Protein AF-A0A0G0T5Z7-F1 (afdb_monomer_lite)

Organism: NCBI:txid1618563

Radius of gyration: 18.42 Å; chains: 1; bounding box: 43×54×44 Å

pLDDT: mean 81.93, std 16.57, range [43.66, 96.94]

Secondary structure (DSSP, 8-state):
---HHHHHHHHHHHHHHHHHHHHHHS-HHHHHHHHHHHHHHHHHHHHHTTTPPP-PPPHHHHHHHHHHHHH-SSHHHHHHHHHHHHHHHHHHSTTTSPP-------

Foldseek 3Di:
DPPVVVVVVVVQVVLVVVVVVVLVVDDPQLNVLLVLVVVVVQVVQCVVVVNDGRPDDDPVVSVVLSVLSVVDDDSVSSVVVVVVVVVVCQCPDPNNPDPPPDPPDD

Sequence (106 aa):
MDMVATEHDITLTEAEKSFEMDLRELSPDVRSRYDCLYLDVRLKQAKKNYGKPAGHMSLEKRQELILIAKTTESDEEAKRALDMQESWDRATSREGRPPIAGARED

Structure (mmCIF, N/CA/C/O backbone):
data_AF-A0A0G0T5Z7-F1
#
_entry.id   AF-A0A0G0T5Z7-F1
#
loop_
_atom_site.group_PDB
_atom_site.id
_atom_site.type_symbol
_atom_site.label_atom_id
_atom_site.label_alt_id
_atom_site.label_comp_id
_atom_site.label_asym_id
_atom_site.label_entity_id
_atom_site.label_seq_id
_atom_site.pdbx_PDB_ins_code
_atom_site.Cartn_x
_atom_site.Cartn_y
_atom_site.Cartn_z
_atom_site.occupancy
_atom_site.B_iso_or_equiv
_atom_site.auth_seq_id
_atom_site.auth_comp_id
_atom_site.auth_asym_id
_atom_site.auth_atom_id
_atom_site.pdbx_PDB_model_num
ATOM 1 N N . MET A 1 1 ? -4.978 29.867 26.711 1.00 45.19 1 MET A N 1
ATOM 2 C CA . MET A 1 1 ? -3.817 29.817 25.800 1.00 45.19 1 MET A CA 1
ATOM 3 C C . MET A 1 1 ? -3.804 28.419 25.203 1.00 45.19 1 MET A C 1
ATOM 5 O O . MET A 1 1 ? -3.110 27.563 25.719 1.00 45.19 1 MET A O 1
ATOM 9 N N . ASP A 1 2 ? -4.619 28.189 24.173 1.00 47.03 2 ASP A N 1
ATOM 10 C CA . ASP A 1 2 ? -4.678 26.929 23.414 1.00 47.03 2 ASP A CA 1
ATOM 11 C C . ASP A 1 2 ? -4.267 27.237 21.972 1.00 47.03 2 ASP A C 1
ATOM 13 O O . ASP A 1 2 ? -5.097 27.296 21.074 1.00 47.03 2 ASP A O 1
ATOM 17 N N . MET A 1 3 ? -2.987 27.557 21.767 1.00 52.53 3 MET A N 1
ATOM 18 C CA . MET A 1 3 ? -2.437 27.845 20.429 1.00 52.53 3 MET A CA 1
ATOM 19 C C . MET A 1 3 ? -1.625 26.674 19.855 1.00 52.53 3 MET A C 1
ATOM 21 O O . MET A 1 3 ? -1.175 26.744 18.720 1.00 52.53 3 MET A O 1
ATOM 25 N N . VAL A 1 4 ? -1.453 25.586 20.614 1.00 52.66 4 VAL A N 1
ATOM 26 C CA . VAL A 1 4 ? -0.574 24.465 20.231 1.00 52.66 4 VAL A CA 1
ATOM 27 C C . VAL A 1 4 ? -1.309 23.403 19.400 1.00 52.66 4 VAL A C 1
ATOM 29 O O . VAL A 1 4 ? -0.706 22.780 18.534 1.00 52.66 4 VAL A O 1
ATOM 32 N N . ALA A 1 5 ? -2.621 23.225 19.597 1.00 50.72 5 ALA A N 1
ATOM 33 C CA . ALA A 1 5 ? -3.403 22.241 18.838 1.00 50.72 5 ALA A CA 1
ATOM 34 C C . ALA A 1 5 ? -3.550 22.615 17.348 1.00 50.72 5 ALA A C 1
ATOM 36 O O . ALA A 1 5 ? -3.599 21.745 16.486 1.00 50.72 5 ALA A O 1
ATOM 37 N N . THR A 1 6 ? -3.559 23.910 17.031 1.00 54.88 6 THR A N 1
ATOM 38 C CA . THR A 1 6 ? -3.773 24.415 15.669 1.00 54.88 6 THR A CA 1
ATOM 39 C C . THR A 1 6 ? -2.587 24.206 14.729 1.00 54.88 6 THR A C 1
ATOM 41 O O . THR A 1 6 ? -2.797 23.968 13.547 1.00 54.88 6 THR A O 1
ATOM 44 N N . GLU A 1 7 ? -1.344 24.257 15.210 1.00 51.56 7 GLU A N 1
ATOM 45 C CA . GLU A 1 7 ? -0.166 24.151 14.331 1.00 51.56 7 GLU A CA 1
ATOM 46 C C . GLU A 1 7 ? 0.089 22.708 13.855 1.00 51.56 7 GLU A C 1
ATOM 48 O O . GLU A 1 7 ? 0.470 22.480 12.705 1.00 51.56 7 GLU A O 1
ATOM 53 N N . HIS A 1 8 ? -0.171 21.709 14.706 1.00 55.19 8 HIS A N 1
ATOM 54 C CA . HIS A 1 8 ? -0.033 20.295 14.332 1.00 55.19 8 HIS A CA 1
ATOM 55 C C . HIS A 1 8 ? -1.098 19.841 13.326 1.00 55.19 8 HIS A C 1
ATOM 57 O O . HIS A 1 8 ? -0.777 19.124 12.380 1.00 55.19 8 HIS A O 1
ATOM 63 N N . ASP A 1 9 ? -2.337 20.311 13.462 1.00 58.25 9 ASP A N 1
ATOM 64 C CA . ASP A 1 9 ? -3.400 19.956 12.517 1.00 58.25 9 ASP A CA 1
ATOM 65 C C . ASP A 1 9 ? -3.190 20.593 11.129 1.00 58.25 9 ASP A C 1
ATOM 67 O O . ASP A 1 9 ? -3.481 19.962 10.107 1.00 58.25 9 ASP A O 1
ATOM 71 N N . ILE A 1 10 ? -2.630 21.810 11.066 1.00 60.91 10 ILE A N 1
ATOM 72 C CA . ILE A 1 10 ? -2.303 22.494 9.800 1.00 60.91 10 ILE A CA 1
ATOM 73 C C . ILE A 1 10 ? -1.165 21.772 9.068 1.00 60.91 10 ILE A C 1
ATOM 75 O O . ILE A 1 10 ? -1.273 21.487 7.877 1.00 60.91 10 ILE A O 1
ATOM 79 N N . THR A 1 11 ? -0.099 21.409 9.783 1.00 64.25 11 THR A N 1
ATOM 80 C CA . THR A 1 11 ? 1.053 20.716 9.182 1.00 64.25 11 THR A CA 1
ATOM 81 C C . THR A 1 11 ? 0.697 19.315 8.678 1.00 64.25 11 THR A C 1
ATOM 83 O O . THR A 1 11 ? 1.172 18.905 7.618 1.00 64.25 11 THR A O 1
ATOM 86 N N . LEU A 1 12 ? -0.192 18.596 9.373 1.00 66.75 12 LEU A N 1
ATOM 87 C CA . LEU A 1 12 ? -0.671 17.283 8.935 1.00 66.75 12 LEU A CA 1
ATOM 88 C C . LEU A 1 12 ? -1.554 17.386 7.683 1.00 66.75 12 LEU A C 1
ATOM 90 O O . LEU A 1 12 ? -1.381 16.609 6.746 1.00 66.75 12 LEU A O 1
ATOM 94 N N . THR A 1 13 ? -2.443 18.382 7.614 1.00 76.94 13 THR A N 1
ATOM 95 C CA . THR A 1 13 ? -3.264 18.609 6.411 1.00 76.94 13 THR A CA 1
ATOM 96 C C . THR A 1 13 ? -2.454 19.094 5.211 1.00 76.94 13 THR A C 1
ATOM 98 O O . THR A 1 13 ? -2.781 18.748 4.075 1.00 76.94 13 THR A O 1
ATOM 101 N N . GLU A 1 14 ? -1.396 19.875 5.419 1.00 83.19 14 GLU A N 1
ATOM 102 C CA . GLU A 1 14 ? -0.459 20.246 4.353 1.00 83.19 14 GLU A CA 1
ATOM 103 C C . GLU A 1 14 ? 0.347 19.041 3.860 1.00 83.19 14 GLU A C 1
ATOM 105 O O . GLU A 1 14 ? 0.460 18.840 2.651 1.00 83.19 14 GLU A O 1
ATOM 110 N N . ALA A 1 15 ? 0.838 18.192 4.768 1.00 83.06 15 ALA A N 1
ATOM 111 C CA . ALA A 1 15 ? 1.564 16.976 4.410 1.00 83.06 15 ALA A CA 1
ATOM 112 C C . ALA A 1 15 ? 0.698 15.999 3.596 1.00 83.06 15 ALA A C 1
ATOM 114 O O . ALA A 1 15 ? 1.170 15.416 2.621 1.00 83.06 15 ALA A O 1
ATOM 115 N N . GLU A 1 16 ? -0.583 15.858 3.946 1.00 86.12 16 GLU A N 1
ATOM 116 C CA . GLU A 1 16 ? -1.522 15.044 3.172 1.00 86.12 16 GLU A CA 1
ATOM 117 C C . GLU A 1 16 ? -1.789 15.619 1.782 1.00 86.12 16 GLU A C 1
ATOM 119 O O . GLU A 1 16 ? -1.806 14.874 0.806 1.00 86.12 16 GLU A O 1
ATOM 124 N N . LYS A 1 17 ? -1.950 16.940 1.657 1.00 86.75 17 LYS A N 1
ATOM 125 C CA . LYS A 1 17 ? -2.129 17.581 0.345 1.00 86.75 17 LYS A CA 1
ATOM 126 C C . LYS A 1 17 ? -0.906 17.397 -0.547 1.00 86.75 17 LYS A C 1
ATOM 128 O O . LYS A 1 17 ? -1.071 17.071 -1.720 1.00 86.75 17 LYS A O 1
ATOM 133 N N . SER A 1 18 ? 0.292 17.574 0.007 1.00 89.00 18 SER A N 1
ATOM 134 C CA . SER A 1 18 ? 1.548 17.350 -0.714 1.00 89.00 18 SER A CA 1
ATOM 135 C C . SER A 1 18 ? 1.666 15.899 -1.171 1.00 89.00 18 SER A C 1
ATOM 137 O O . SER A 1 18 ? 1.929 15.649 -2.341 1.00 89.00 18 SER A O 1
ATOM 139 N N . PHE A 1 19 ? 1.345 14.940 -0.299 1.00 91.12 19 PHE A N 1
ATOM 140 C CA . PHE A 1 19 ? 1.326 13.523 -0.659 1.00 91.12 19 PHE A CA 1
ATOM 141 C C . PHE A 1 19 ? 0.381 13.221 -1.830 1.00 91.12 19 PHE A C 1
ATOM 143 O O . PHE A 1 19 ? 0.752 12.502 -2.755 1.00 91.12 19 PHE A O 1
ATOM 150 N N . GLU A 1 20 ? -0.834 13.772 -1.817 1.00 90.81 20 GLU A N 1
ATOM 151 C CA . GLU A 1 20 ? -1.802 13.569 -2.901 1.00 90.81 20 GLU A CA 1
ATOM 152 C C . GLU A 1 20 ? -1.340 14.198 -4.223 1.00 90.81 20 GLU A C 1
ATOM 154 O O . GLU A 1 20 ? -1.648 13.676 -5.297 1.00 90.81 20 GLU A O 1
ATOM 159 N N . MET A 1 21 ? -0.603 15.311 -4.170 1.00 91.44 21 MET A N 1
ATOM 160 C CA . MET A 1 21 ? 0.037 15.886 -5.354 1.00 91.44 21 MET A CA 1
ATOM 161 C C . MET A 1 21 ? 1.143 14.968 -5.876 1.00 91.44 21 MET A C 1
ATOM 163 O O . MET A 1 21 ? 1.089 14.571 -7.039 1.00 91.44 21 MET A O 1
ATOM 167 N N . ASP A 1 22 ? 2.060 14.541 -5.008 1.00 91.06 22 ASP A N 1
ATOM 168 C CA . ASP A 1 22 ? 3.165 13.648 -5.366 1.00 91.06 22 ASP A CA 1
ATOM 169 C C . ASP A 1 22 ? 2.652 12.332 -5.970 1.00 91.06 22 ASP A C 1
ATOM 171 O O . ASP A 1 22 ? 3.168 11.853 -6.980 1.00 91.06 22 ASP A O 1
ATOM 175 N N . LEU A 1 23 ? 1.584 11.759 -5.400 1.00 91.75 23 LEU A N 1
ATOM 176 C CA . LEU A 1 23 ? 0.936 10.544 -5.900 1.00 91.75 23 LEU A CA 1
ATOM 177 C C . LEU A 1 23 ? 0.399 10.721 -7.332 1.00 91.75 23 LEU A C 1
ATOM 179 O O . LEU A 1 23 ? 0.497 9.808 -8.160 1.00 91.75 23 LEU A O 1
ATOM 183 N N . ARG A 1 24 ? -0.152 11.900 -7.646 1.00 92.00 24 ARG A N 1
ATOM 184 C CA . ARG A 1 24 ? -0.661 12.242 -8.987 1.00 92.00 24 ARG A CA 1
ATOM 185 C C . ARG A 1 24 ? 0.439 12.508 -10.006 1.00 92.00 24 ARG A C 1
ATOM 187 O O . ARG A 1 24 ? 0.149 12.470 -11.202 1.00 92.00 24 ARG A O 1
ATOM 194 N N . GLU A 1 25 ? 1.662 12.753 -9.563 1.00 94.50 25 GLU A N 1
ATOM 195 C CA . GLU A 1 25 ? 2.825 12.920 -10.435 1.00 94.50 25 GLU A CA 1
ATOM 196 C C . GLU A 1 25 ? 3.541 11.592 -10.716 1.00 94.50 25 GLU A C 1
ATOM 198 O O . GLU A 1 25 ? 4.308 11.492 -11.674 1.00 94.50 25 GLU A O 1
ATOM 203 N N . LEU A 1 26 ? 3.254 10.536 -9.943 1.00 93.06 26 LEU A N 1
ATOM 204 C CA . LEU A 1 26 ? 3.802 9.204 -10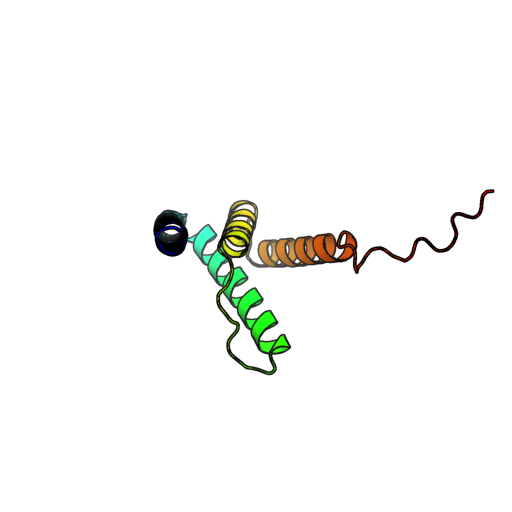.200 1.00 93.06 26 LEU A CA 1
ATOM 205 C C . LEU A 1 26 ? 3.340 8.643 -11.545 1.00 93.06 26 LEU A C 1
ATOM 207 O O . LEU A 1 26 ? 2.231 8.926 -12.015 1.00 93.06 26 LEU A O 1
ATOM 211 N N . SER A 1 27 ? 4.171 7.769 -12.119 1.00 96.06 27 SER A N 1
ATOM 212 C CA . SER A 1 27 ? 3.820 7.045 -13.338 1.00 96.06 27 SER A CA 1
ATOM 213 C C . SER A 1 27 ? 2.523 6.238 -13.154 1.00 96.06 27 SER A C 1
ATOM 215 O O . SER A 1 27 ? 2.251 5.752 -12.048 1.00 96.06 27 SER A O 1
ATOM 217 N N . PRO A 1 28 ? 1.717 6.069 -14.220 1.00 95.69 28 PRO A N 1
ATOM 218 C CA . PRO A 1 28 ? 0.456 5.332 -14.144 1.00 95.69 28 PRO A CA 1
ATOM 219 C C . PRO A 1 28 ? 0.612 3.918 -13.574 1.00 95.69 28 PRO A C 1
ATOM 221 O O . PRO A 1 28 ? -0.197 3.509 -12.748 1.00 95.69 28 PRO A O 1
ATOM 224 N N . ASP A 1 29 ? 1.686 3.212 -13.938 1.00 95.19 29 ASP A N 1
ATOM 225 C CA . ASP A 1 29 ? 1.942 1.844 -13.472 1.00 95.19 29 ASP A CA 1
ATOM 226 C C . ASP A 1 29 ? 2.205 1.789 -11.962 1.00 95.19 29 ASP A C 1
ATOM 228 O O . ASP A 1 29 ? 1.663 0.938 -11.257 1.00 95.19 29 ASP A O 1
ATOM 232 N N . VAL A 1 30 ? 3.000 2.731 -11.440 1.00 95.88 30 VAL A N 1
ATOM 233 C CA . VAL A 1 30 ? 3.282 2.827 -10.000 1.00 95.88 30 VAL A CA 1
ATOM 234 C C . VAL A 1 30 ? 2.016 3.200 -9.236 1.00 95.88 30 VAL A C 1
ATOM 236 O O . VAL A 1 30 ? 1.758 2.644 -8.171 1.00 95.88 30 VAL A O 1
ATOM 239 N N . ARG A 1 31 ? 1.198 4.106 -9.781 1.00 96.06 31 ARG A N 1
ATOM 240 C CA . ARG A 1 31 ? -0.079 4.485 -9.169 1.00 96.06 31 ARG A CA 1
ATOM 241 C C . ARG A 1 31 ? -1.062 3.320 -9.137 1.00 96.06 31 ARG A C 1
ATOM 243 O O . ARG A 1 31 ? -1.648 3.066 -8.095 1.00 96.06 31 ARG A O 1
ATOM 250 N N . SER A 1 32 ? -1.168 2.569 -10.232 1.00 95.69 32 SER A N 1
ATOM 251 C CA . SER A 1 32 ? -2.006 1.369 -10.302 1.00 95.69 32 SER A CA 1
ATOM 252 C C . SER A 1 32 ? -1.585 0.333 -9.257 1.00 95.69 32 SER A C 1
ATOM 254 O O . SER A 1 32 ? -2.423 -0.175 -8.513 1.00 95.69 32 SER A O 1
ATOM 256 N N . ARG A 1 33 ? -0.275 0.070 -9.130 1.00 96.94 33 ARG A N 1
ATOM 257 C CA . ARG A 1 33 ? 0.259 -0.812 -8.079 1.00 96.94 33 ARG A CA 1
ATOM 258 C C . ARG A 1 33 ? -0.066 -0.296 -6.680 1.00 96.94 33 ARG A C 1
ATOM 260 O O . ARG A 1 33 ? -0.513 -1.070 -5.835 1.00 96.94 33 ARG A O 1
ATOM 267 N N . TYR A 1 34 ? 0.121 1.000 -6.434 1.00 96.81 34 TYR A N 1
ATOM 268 C CA . TYR A 1 34 ? -0.244 1.629 -5.165 1.00 96.81 34 TYR A CA 1
ATOM 269 C C . TYR A 1 34 ? -1.734 1.446 -4.844 1.00 96.81 34 TYR A C 1
ATOM 271 O O . TYR A 1 34 ? -2.057 1.016 -3.739 1.00 96.81 34 TYR A O 1
ATOM 279 N N . ASP A 1 35 ? -2.630 1.702 -5.798 1.00 95.56 35 ASP A N 1
ATOM 280 C CA . ASP A 1 35 ? -4.078 1.570 -5.610 1.00 95.56 35 ASP A CA 1
ATOM 281 C C . ASP A 1 35 ? -4.462 0.122 -5.270 1.00 95.56 35 A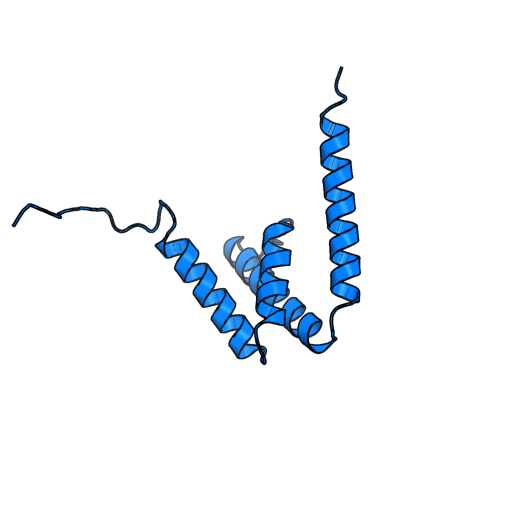SP A C 1
ATOM 283 O O . ASP A 1 35 ? -5.244 -0.122 -4.344 1.00 95.56 35 ASP A O 1
ATOM 287 N N . CYS A 1 36 ? -3.853 -0.852 -5.954 1.00 95.44 36 CYS A N 1
ATOM 288 C CA . CYS A 1 36 ? -4.005 -2.276 -5.657 1.00 95.44 36 CYS A CA 1
ATOM 289 C C . CYS A 1 36 ? -3.586 -2.615 -4.216 1.00 95.44 36 CYS A C 1
ATOM 291 O O . CYS A 1 36 ? -4.333 -3.289 -3.500 1.00 95.44 36 CYS A O 1
ATOM 293 N N . LEU A 1 37 ? -2.416 -2.142 -3.773 1.00 96.31 37 LEU A N 1
ATOM 294 C CA . LEU A 1 37 ? -1.932 -2.361 -2.406 1.00 96.31 37 LEU A CA 1
ATOM 295 C C . LEU A 1 37 ? -2.818 -1.668 -1.368 1.00 96.31 37 LEU A C 1
ATOM 297 O O . LEU A 1 37 ? -3.171 -2.263 -0.349 1.00 96.31 37 LEU A O 1
ATOM 301 N N . TYR A 1 38 ? -3.204 -0.421 -1.631 1.00 95.25 38 TYR A N 1
ATOM 302 C CA . TYR A 1 38 ? -4.055 0.363 -0.749 1.00 95.25 38 TYR A CA 1
ATOM 303 C C . TYR A 1 38 ? -5.392 -0.344 -0.525 1.00 95.25 38 TYR A C 1
ATOM 305 O O . TYR A 1 38 ? -5.792 -0.563 0.621 1.00 95.25 38 TYR A O 1
ATOM 313 N N . LEU A 1 39 ? -6.058 -0.777 -1.598 1.00 93.38 39 LEU A N 1
ATOM 314 C CA . LEU A 1 39 ? -7.315 -1.517 -1.510 1.00 93.38 39 LEU A CA 1
ATOM 315 C C . LEU A 1 39 ? -7.161 -2.830 -0.736 1.00 93.38 39 LEU A C 1
ATOM 317 O O . LEU A 1 39 ? -8.010 -3.129 0.106 1.00 93.38 39 LEU A O 1
ATOM 321 N N . ASP A 1 40 ? -6.084 -3.587 -0.957 1.00 93.31 40 ASP A N 1
ATOM 322 C CA . ASP A 1 40 ? -5.841 -4.833 -0.224 1.00 93.31 40 ASP A CA 1
ATOM 323 C C . ASP A 1 40 ? -5.712 -4.593 1.289 1.00 93.31 40 ASP A C 1
ATOM 325 O O . ASP A 1 40 ? -6.402 -5.239 2.087 1.00 93.31 40 ASP A O 1
ATOM 329 N N . VAL A 1 41 ? -4.927 -3.591 1.702 1.00 93.06 41 VAL A N 1
ATOM 330 C CA . VAL A 1 41 ? -4.783 -3.214 3.120 1.00 93.06 41 VAL A CA 1
ATOM 331 C C . VAL A 1 41 ? -6.130 -2.802 3.715 1.00 93.06 41 VAL A C 1
ATOM 333 O O . VAL A 1 41 ? -6.492 -3.243 4.811 1.00 93.06 41 VAL A O 1
ATOM 336 N N . ARG A 1 42 ? -6.916 -1.997 2.993 1.00 91.81 42 ARG A N 1
ATOM 337 C CA . ARG A 1 42 ? -8.247 -1.549 3.436 1.00 91.81 42 ARG A CA 1
ATOM 338 C C . ARG A 1 42 ? -9.209 -2.722 3.605 1.00 91.81 42 ARG A C 1
ATOM 340 O O . ARG A 1 42 ? -9.929 -2.778 4.602 1.00 91.81 42 ARG A O 1
ATOM 347 N N . LEU A 1 43 ? -9.197 -3.679 2.679 1.00 90.81 43 LEU A N 1
ATOM 348 C CA . LEU A 1 43 ? -10.011 -4.892 2.756 1.00 90.81 43 LEU A CA 1
ATOM 349 C C . LEU A 1 43 ? -9.576 -5.789 3.919 1.00 90.81 43 LEU A C 1
ATOM 351 O O . LEU A 1 43 ? -10.429 -6.280 4.661 1.00 90.81 43 LEU A O 1
ATOM 355 N N . LYS A 1 44 ? -8.266 -5.971 4.133 1.00 90.06 44 LYS A N 1
ATOM 356 C CA . LYS A 1 44 ? -7.716 -6.697 5.290 1.00 90.06 44 LYS A CA 1
ATOM 357 C C . LYS A 1 44 ? -8.151 -6.047 6.611 1.00 90.06 44 LYS A C 1
ATOM 359 O O . LYS A 1 44 ? -8.593 -6.749 7.521 1.00 90.06 44 LYS A O 1
ATOM 364 N N . GLN A 1 45 ? -8.092 -4.719 6.716 1.00 90.06 45 GLN A N 1
ATOM 365 C CA . GLN A 1 45 ? -8.552 -3.974 7.895 1.00 90.06 45 GLN A CA 1
ATOM 366 C C . GLN A 1 45 ? -10.070 -4.086 8.099 1.00 90.06 45 GLN A C 1
ATOM 368 O O . GLN A 1 45 ? -10.519 -4.347 9.213 1.00 90.06 45 GLN A O 1
ATOM 373 N N . ALA A 1 46 ? -10.868 -3.961 7.036 1.00 88.38 46 ALA A N 1
ATOM 374 C CA . ALA A 1 46 ? -12.319 -4.115 7.114 1.00 88.38 46 ALA A CA 1
ATOM 375 C C . ALA A 1 46 ? -12.720 -5.529 7.568 1.00 88.38 46 ALA A C 1
ATOM 377 O O . ALA A 1 46 ? -13.597 -5.677 8.417 1.00 88.38 46 ALA A O 1
ATOM 378 N N . LYS A 1 47 ? -12.033 -6.572 7.077 1.00 88.94 47 LYS A N 1
ATOM 379 C CA . LYS A 1 47 ? -12.223 -7.958 7.539 1.00 88.94 47 LYS A CA 1
ATOM 380 C C . LYS A 1 47 ? -11.938 -8.103 9.036 1.00 88.94 47 LYS A C 1
ATOM 382 O O . LYS A 1 47 ? -12.745 -8.700 9.742 1.00 88.94 47 LYS A O 1
ATOM 387 N N . LYS A 1 48 ? -10.840 -7.518 9.533 1.00 88.19 48 LYS A N 1
ATOM 388 C CA . LYS A 1 48 ? -10.515 -7.491 10.974 1.00 88.19 48 LYS A CA 1
ATOM 389 C C . LYS A 1 48 ? -11.567 -6.733 11.794 1.00 88.19 48 LYS A C 1
ATOM 391 O O . LYS A 1 48 ? -11.856 -7.120 12.920 1.00 88.19 48 LYS A O 1
ATOM 396 N N . ASN A 1 49 ? -12.182 -5.708 11.208 1.00 88.12 49 ASN A N 1
ATOM 397 C CA . ASN A 1 49 ? -13.211 -4.881 11.839 1.00 88.12 49 ASN A CA 1
ATOM 398 C C . ASN A 1 49 ? -14.646 -5.394 11.607 1.00 88.12 49 ASN A C 1
ATOM 400 O O . ASN A 1 49 ? -15.596 -4.614 11.705 1.00 88.12 49 ASN A O 1
ATOM 404 N N . TYR A 1 50 ? -14.826 -6.683 11.295 1.00 87.12 50 TYR A N 1
ATOM 405 C CA . TYR A 1 50 ? -16.139 -7.306 11.071 1.00 87.12 50 TYR A CA 1
ATOM 406 C C . TYR A 1 50 ? -16.978 -6.600 9.990 1.00 87.12 50 TYR A C 1
ATOM 408 O O . TYR A 1 50 ? -18.177 -6.383 10.148 1.00 87.12 50 TYR A O 1
ATOM 416 N N . GLY A 1 51 ? -16.335 -6.196 8.893 1.00 82.50 51 GLY A N 1
ATOM 417 C CA . GLY A 1 51 ? -16.977 -5.533 7.755 1.00 82.50 51 GLY A CA 1
ATOM 418 C C . GLY A 1 51 ? -17.197 -4.030 7.933 1.00 82.50 51 GLY A C 1
ATOM 419 O O . GLY A 1 51 ? -17.675 -3.379 7.006 1.00 82.50 51 GLY A O 1
ATOM 420 N N . LYS A 1 52 ? -16.829 -3.448 9.082 1.00 82.50 52 LYS A N 1
ATOM 421 C CA . LYS A 1 52 ? -16.876 -1.993 9.256 1.00 82.50 52 LYS A CA 1
ATOM 422 C C . LYS A 1 52 ? -15.797 -1.316 8.404 1.00 82.50 52 LYS A C 1
ATOM 424 O O . LYS A 1 52 ? -14.706 -1.877 8.257 1.00 82.50 52 LYS A O 1
ATOM 429 N N . PRO A 1 53 ? -16.059 -0.101 7.885 1.00 77.81 53 PRO A N 1
ATOM 430 C CA . PRO A 1 53 ? -15.052 0.671 7.175 1.00 77.81 53 PRO A CA 1
ATOM 431 C C . PRO A 1 53 ? -13.791 0.799 8.025 1.00 77.81 53 PRO A C 1
ATOM 433 O O . PRO A 1 53 ? -13.856 1.135 9.209 1.00 77.81 53 PRO A O 1
ATOM 436 N N . ALA A 1 54 ? -12.638 0.517 7.427 1.00 77.00 54 ALA A N 1
ATOM 437 C CA . ALA A 1 54 ? -11.377 0.786 8.088 1.00 77.00 54 ALA A CA 1
ATOM 438 C C . ALA A 1 54 ? -11.257 2.301 8.358 1.00 77.00 54 ALA A C 1
ATOM 440 O O . ALA A 1 54 ? -11.623 3.119 7.509 1.00 77.00 54 ALA A O 1
ATOM 441 N N . GLY A 1 55 ? -10.782 2.686 9.545 1.00 80.31 55 GLY A N 1
ATOM 442 C CA . GLY A 1 55 ? -10.526 4.093 9.885 1.00 80.31 55 GLY A CA 1
ATOM 443 C C . GLY A 1 55 ? -9.442 4.704 8.995 1.00 80.31 55 GLY A C 1
ATOM 444 O O . GLY A 1 55 ? -8.897 4.024 8.136 1.00 80.31 55 GLY A O 1
ATOM 445 N N . HIS A 1 56 ? -9.125 5.982 9.164 1.00 85.00 56 HIS A N 1
ATOM 446 C CA . HIS A 1 56 ? -8.098 6.650 8.361 1.00 85.00 56 HIS A CA 1
ATOM 447 C C . HIS A 1 56 ? -6.754 5.881 8.344 1.00 85.00 56 HIS A C 1
ATOM 449 O O . HIS A 1 56 ? -6.309 5.391 9.382 1.00 85.00 56 HIS A O 1
ATOM 455 N N . MET A 1 57 ? -6.119 5.751 7.169 1.00 89.31 57 MET A N 1
ATOM 456 C CA . MET A 1 57 ? -4.786 5.144 7.044 1.00 89.31 57 MET A CA 1
ATOM 457 C C . MET A 1 57 ? -3.720 6.214 7.288 1.00 89.31 57 MET A C 1
ATOM 459 O O . MET A 1 57 ? -3.754 7.272 6.658 1.00 89.31 57 MET A O 1
ATOM 463 N N . SER A 1 58 ? -2.763 5.940 8.177 1.00 91.31 58 SER A N 1
ATOM 464 C CA . SER A 1 58 ? -1.684 6.888 8.467 1.00 91.31 58 SER A CA 1
ATOM 465 C C . SER A 1 58 ? -0.906 7.259 7.202 1.00 91.31 58 SER A C 1
ATOM 467 O O . SER A 1 58 ? -0.792 6.471 6.258 1.00 91.31 58 SER A O 1
ATOM 469 N N . LEU A 1 59 ? -0.384 8.487 7.179 1.00 90.75 59 LEU A N 1
ATOM 470 C CA . LEU A 1 59 ? 0.440 8.976 6.076 1.00 90.75 59 LEU A CA 1
ATOM 471 C C . LEU A 1 59 ? 1.683 8.099 5.875 1.00 90.75 59 LEU A C 1
ATOM 473 O O . LEU A 1 59 ? 1.969 7.705 4.752 1.00 90.75 59 LEU A O 1
ATOM 477 N N . GLU A 1 60 ? 2.345 7.719 6.969 1.00 90.50 60 GLU A N 1
ATOM 478 C CA . GLU A 1 60 ? 3.492 6.803 6.968 1.00 90.50 60 GLU A CA 1
ATOM 479 C C . GLU A 1 60 ? 3.163 5.493 6.244 1.00 90.50 60 GLU A C 1
ATOM 481 O O . GLU A 1 60 ? 3.868 5.099 5.315 1.00 90.50 60 GLU A O 1
ATOM 486 N N . LYS A 1 61 ? 2.015 4.874 6.559 1.00 92.50 61 LYS A N 1
ATOM 487 C CA . LYS A 1 61 ? 1.626 3.628 5.895 1.00 92.50 61 LYS A CA 1
ATOM 488 C C . LYS A 1 61 ? 1.375 3.837 4.406 1.00 92.50 61 LYS A C 1
ATOM 490 O O . LYS A 1 61 ? 1.769 3.006 3.597 1.00 92.50 61 LYS A O 1
ATOM 495 N N . ARG A 1 62 ? 0.748 4.951 4.022 1.00 94.19 62 ARG A N 1
ATOM 496 C CA . ARG A 1 62 ? 0.547 5.296 2.607 1.00 94.19 62 ARG A CA 1
ATOM 497 C C . ARG A 1 62 ? 1.880 5.512 1.876 1.00 94.19 62 ARG A C 1
ATOM 499 O O . ARG A 1 62 ? 2.014 5.066 0.740 1.00 94.19 62 ARG A O 1
ATOM 506 N N . GLN A 1 63 ? 2.866 6.136 2.517 1.00 94.56 63 GLN A N 1
ATOM 507 C CA . GLN A 1 63 ? 4.209 6.327 1.960 1.00 94.56 63 GLN A CA 1
ATOM 508 C C . GLN A 1 63 ? 4.956 4.998 1.775 1.00 94.56 63 GLN A C 1
ATOM 510 O O . GLN A 1 63 ? 5.568 4.795 0.726 1.00 94.56 63 GLN A O 1
ATOM 515 N N . GLU A 1 64 ? 4.847 4.065 2.725 1.00 94.75 64 GLU A N 1
ATOM 516 C CA . GLU A 1 64 ? 5.392 2.706 2.577 1.00 94.75 64 GLU A CA 1
ATOM 517 C C . GLU A 1 64 ? 4.817 1.992 1.347 1.00 94.75 64 GLU A C 1
ATOM 519 O O . GLU A 1 64 ? 5.561 1.398 0.569 1.00 94.75 64 GLU A O 1
ATOM 524 N N . LEU A 1 65 ? 3.500 2.086 1.123 1.00 96.38 65 LEU A N 1
ATOM 525 C CA . LEU A 1 65 ? 2.871 1.464 -0.046 1.00 96.38 65 LEU A CA 1
ATOM 526 C C . LEU A 1 65 ? 3.392 2.053 -1.363 1.00 96.38 65 LEU A C 1
ATOM 528 O O . LEU A 1 65 ? 3.602 1.308 -2.320 1.00 96.38 65 LEU A O 1
ATOM 532 N N . ILE A 1 66 ? 3.641 3.369 -1.420 1.00 96.31 66 ILE A N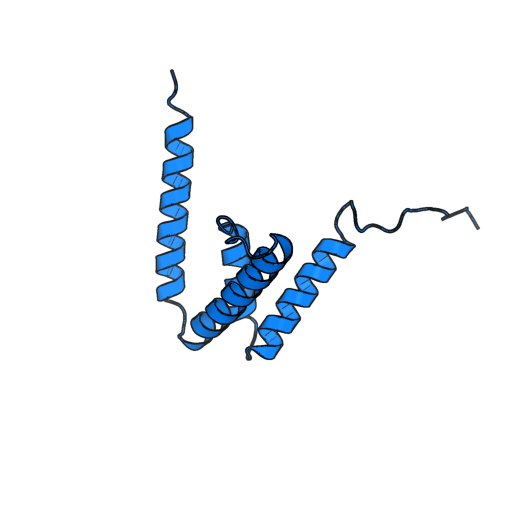 1
ATOM 533 C CA . ILE A 1 66 ? 4.278 3.996 -2.589 1.00 96.31 66 ILE A CA 1
ATOM 534 C C . ILE A 1 66 ? 5.692 3.455 -2.786 1.00 96.31 66 ILE A C 1
ATOM 536 O O . ILE A 1 66 ? 6.083 3.187 -3.922 1.00 96.31 66 ILE A O 1
ATOM 540 N N . LEU A 1 67 ? 6.467 3.308 -1.708 1.00 96.06 67 LEU A N 1
ATOM 541 C CA . LEU A 1 67 ? 7.825 2.781 -1.794 1.00 96.06 67 LEU A CA 1
ATOM 542 C C . LEU A 1 67 ? 7.817 1.378 -2.412 1.00 96.06 67 LEU A C 1
ATOM 544 O O . LEU A 1 67 ? 8.517 1.159 -3.396 1.00 96.06 67 LEU A O 1
ATOM 548 N N . ILE A 1 68 ? 6.950 0.486 -1.923 1.00 95.94 68 ILE A N 1
ATOM 549 C CA . ILE A 1 68 ? 6.779 -0.865 -2.480 1.00 95.94 68 ILE A CA 1
ATOM 550 C C . ILE A 1 68 ? 6.369 -0.802 -3.958 1.00 95.94 68 ILE A C 1
ATOM 552 O O . ILE A 1 68 ? 6.939 -1.503 -4.795 1.00 95.94 68 ILE A O 1
ATOM 556 N N . ALA A 1 69 ? 5.404 0.051 -4.307 1.00 96.06 69 ALA A N 1
ATOM 557 C CA . ALA A 1 69 ? 4.918 0.185 -5.680 1.00 96.06 69 ALA A CA 1
ATOM 558 C C . ALA A 1 69 ? 5.994 0.702 -6.655 1.00 96.06 69 ALA A C 1
ATOM 560 O O . ALA A 1 69 ? 5.985 0.337 -7.835 1.00 96.06 69 ALA A O 1
ATOM 561 N N . LYS A 1 70 ? 6.924 1.538 -6.170 1.00 96.00 70 LYS A N 1
ATOM 562 C CA . LYS A 1 70 ? 8.080 2.034 -6.933 1.00 96.00 70 LYS A CA 1
ATOM 563 C C . LYS A 1 70 ? 9.163 0.973 -7.120 1.00 96.00 70 LYS A C 1
ATOM 565 O O . 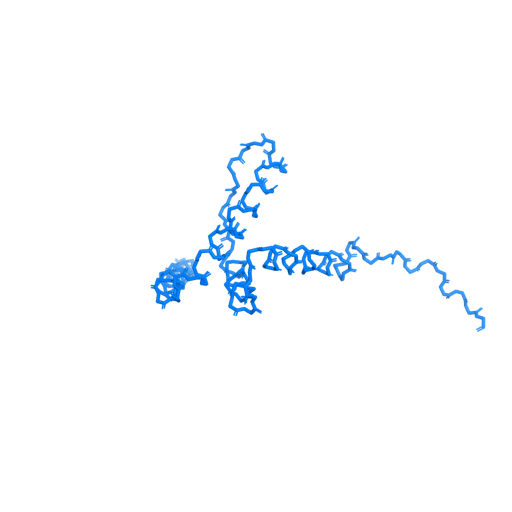LYS A 1 70 ? 9.820 0.980 -8.153 1.00 96.00 70 LYS A O 1
ATOM 570 N N . THR A 1 71 ? 9.370 0.101 -6.134 1.00 95.00 71 THR A N 1
ATOM 571 C CA . THR A 1 71 ? 10.457 -0.893 -6.142 1.00 95.00 71 THR A CA 1
ATOM 572 C C . THR A 1 71 ? 10.077 -2.232 -6.767 1.00 95.00 71 THR A C 1
ATOM 574 O O . THR A 1 71 ? 10.930 -3.105 -6.860 1.00 95.00 71 THR A O 1
ATOM 577 N N . THR A 1 72 ? 8.815 -2.418 -7.152 1.00 95.62 72 THR A N 1
ATOM 578 C CA . THR A 1 72 ? 8.309 -3.668 -7.736 1.00 95.62 72 THR A CA 1
ATOM 579 C C . THR A 1 72 ? 7.877 -3.477 -9.181 1.00 95.62 72 THR A C 1
ATOM 581 O O . THR A 1 72 ? 7.471 -2.387 -9.595 1.00 95.62 72 THR A O 1
ATOM 584 N N . GLU A 1 73 ? 7.957 -4.557 -9.952 1.00 93.38 73 GLU A N 1
ATOM 585 C CA . GLU A 1 73 ? 7.677 -4.542 -11.388 1.00 93.38 73 GLU A CA 1
ATOM 586 C C . GLU A 1 73 ? 6.254 -5.026 -11.709 1.00 93.38 73 GLU A C 1
ATOM 588 O O . GLU A 1 73 ? 5.705 -4.680 -12.754 1.00 93.38 73 GLU A O 1
ATOM 593 N N . SER A 1 74 ? 5.621 -5.776 -10.796 1.00 94.25 74 SER A N 1
ATOM 594 C CA . SER A 1 74 ? 4.282 -6.364 -10.976 1.00 94.25 74 SER A CA 1
ATOM 595 C C . SER A 1 74 ? 3.394 -6.259 -9.733 1.00 94.25 74 SER A C 1
ATOM 597 O O . SER A 1 74 ? 3.882 -6.119 -8.610 1.00 94.25 74 SER A O 1
ATOM 599 N N . ASP A 1 75 ? 2.079 -6.377 -9.929 1.00 91.75 75 ASP A N 1
ATOM 600 C CA . ASP A 1 75 ? 1.079 -6.375 -8.853 1.00 91.75 75 ASP A CA 1
ATOM 601 C C . ASP A 1 75 ? 1.270 -7.556 -7.887 1.00 91.75 75 ASP A C 1
ATOM 603 O O . ASP A 1 75 ? 1.108 -7.415 -6.673 1.00 91.75 75 ASP A O 1
ATOM 607 N N . GLU A 1 76 ? 1.621 -8.735 -8.405 1.00 93.44 76 GLU A N 1
ATOM 608 C CA . GLU A 1 76 ? 1.895 -9.924 -7.597 1.00 93.44 76 GLU A CA 1
ATOM 609 C C . GLU A 1 76 ? 3.146 -9.746 -6.739 1.00 93.44 76 GLU A C 1
ATOM 611 O O . GLU A 1 76 ? 3.164 -10.140 -5.571 1.00 93.44 76 GLU A O 1
ATOM 616 N N . GLU A 1 77 ? 4.199 -9.162 -7.307 1.00 93.75 77 GLU A N 1
ATOM 617 C CA . GLU A 1 77 ? 5.422 -8.866 -6.571 1.00 93.75 77 GLU A CA 1
ATOM 618 C C . GLU A 1 77 ? 5.185 -7.812 -5.492 1.00 93.75 77 GLU A C 1
ATOM 620 O O . GLU A 1 77 ? 5.595 -8.021 -4.352 1.00 93.75 77 GLU A O 1
ATOM 625 N N . ALA A 1 78 ? 4.451 -6.745 -5.812 1.00 94.31 78 ALA A N 1
ATOM 626 C CA . ALA A 1 78 ? 4.052 -5.715 -4.860 1.00 94.31 78 ALA A CA 1
ATOM 627 C C . ALA A 1 78 ? 3.309 -6.315 -3.655 1.00 94.31 78 ALA A C 1
ATOM 629 O O . ALA A 1 78 ? 3.634 -6.017 -2.504 1.00 94.31 78 ALA A O 1
ATOM 630 N N . LYS A 1 79 ? 2.344 -7.212 -3.904 1.00 94.06 79 LYS A N 1
ATOM 631 C CA . LYS A 1 79 ? 1.600 -7.908 -2.840 1.00 94.06 79 LYS A CA 1
ATOM 632 C C . LYS A 1 79 ? 2.510 -8.781 -1.981 1.00 94.06 79 LYS A C 1
ATOM 634 O O . LYS A 1 79 ? 2.434 -8.715 -0.757 1.00 94.06 79 LYS A O 1
ATOM 639 N N . ARG A 1 80 ? 3.403 -9.559 -2.604 1.00 93.75 80 ARG A N 1
ATOM 640 C CA . ARG A 1 80 ? 4.378 -10.382 -1.870 1.00 93.75 80 ARG A CA 1
ATOM 641 C C . ARG A 1 80 ? 5.308 -9.530 -1.012 1.00 93.75 80 ARG A C 1
ATOM 643 O O . ARG A 1 80 ? 5.558 -9.892 0.133 1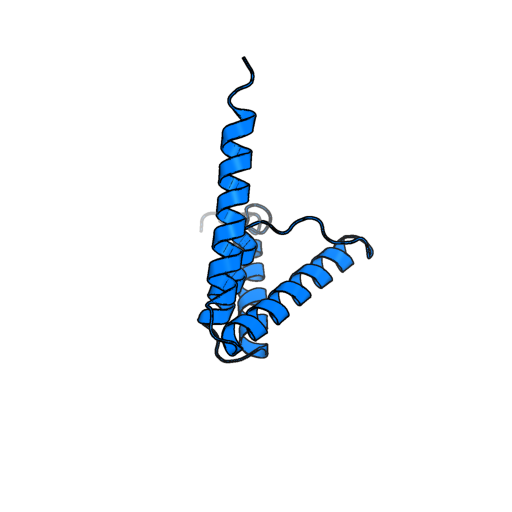.00 93.75 80 ARG A O 1
ATOM 650 N N . ALA A 1 81 ? 5.795 -8.409 -1.539 1.00 93.44 81 ALA A N 1
ATOM 651 C CA . ALA A 1 81 ? 6.653 -7.487 -0.804 1.00 93.44 81 ALA A CA 1
ATOM 652 C C . ALA A 1 81 ? 5.935 -6.904 0.425 1.00 93.44 81 ALA A C 1
ATOM 654 O O . ALA A 1 81 ? 6.506 -6.900 1.515 1.00 93.44 81 ALA A O 1
ATOM 655 N N . LEU A 1 82 ? 4.664 -6.508 0.279 1.00 94.25 82 LEU A N 1
ATOM 656 C CA . LEU A 1 82 ? 3.837 -6.050 1.398 1.00 94.25 82 LEU A CA 1
ATOM 657 C C . LEU A 1 82 ? 3.654 -7.140 2.466 1.00 94.25 82 LEU A C 1
ATOM 659 O O . LEU A 1 82 ? 3.880 -6.881 3.646 1.00 94.25 82 LEU A O 1
ATOM 663 N N . ASP A 1 83 ? 3.291 -8.362 2.069 1.00 92.88 83 ASP A N 1
ATOM 664 C CA . ASP A 1 83 ? 3.096 -9.476 3.007 1.00 92.88 83 ASP A CA 1
ATOM 665 C C . ASP A 1 83 ? 4.407 -9.862 3.725 1.00 92.88 83 ASP A C 1
ATOM 667 O O . ASP A 1 83 ? 4.401 -10.195 4.917 1.00 92.88 83 ASP A O 1
ATOM 671 N N . MET A 1 84 ? 5.545 -9.794 3.023 1.00 91.88 84 MET A N 1
ATOM 672 C CA . MET A 1 84 ? 6.870 -9.994 3.615 1.00 91.88 84 MET A CA 1
ATOM 673 C C . MET A 1 84 ? 7.187 -8.911 4.644 1.00 91.88 84 MET A C 1
ATOM 675 O O . MET A 1 84 ? 7.608 -9.251 5.747 1.00 91.88 84 MET A O 1
ATOM 679 N N . GLN A 1 85 ? 6.962 -7.634 4.321 1.00 89.25 85 GLN A N 1
ATOM 680 C CA . GLN A 1 85 ? 7.184 -6.531 5.255 1.00 89.25 85 GLN A CA 1
ATOM 681 C C . GLN A 1 85 ? 6.306 -6.677 6.506 1.00 89.25 85 GLN A C 1
ATOM 683 O O . GLN A 1 85 ? 6.827 -6.657 7.616 1.00 89.25 85 GLN A O 1
ATOM 688 N N . GLU A 1 86 ? 5.007 -6.959 6.351 1.00 88.88 86 GLU A N 1
ATOM 689 C CA . GLU A 1 86 ? 4.110 -7.205 7.492 1.00 88.88 86 GLU A CA 1
ATOM 690 C C . GLU A 1 86 ? 4.563 -8.394 8.358 1.00 88.88 86 GLU A C 1
ATOM 692 O O . GLU A 1 86 ? 4.395 -8.390 9.583 1.00 88.88 86 GLU A O 1
ATOM 697 N N . SER A 1 87 ? 5.128 -9.429 7.731 1.00 87.12 87 SER A N 1
ATOM 698 C CA . SER A 1 87 ? 5.670 -10.595 8.435 1.00 87.12 87 SER A CA 1
ATOM 699 C C . SER A 1 87 ? 6.938 -10.245 9.217 1.00 87.12 87 SER A C 1
ATOM 701 O O . SER A 1 87 ? 7.076 -10.669 10.366 1.00 87.12 87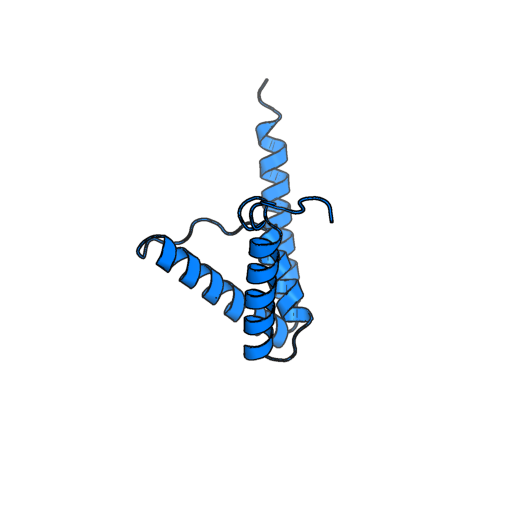 SER A O 1
ATOM 703 N N . TRP A 1 88 ? 7.832 -9.444 8.632 1.00 86.00 88 TRP A N 1
ATOM 704 C CA . TRP A 1 88 ? 9.030 -8.929 9.298 1.00 86.00 88 TRP A CA 1
ATOM 705 C C . TRP A 1 88 ? 8.684 -8.018 10.475 1.00 86.00 88 TRP A C 1
ATOM 707 O O . TRP A 1 88 ? 9.215 -8.217 11.570 1.00 86.00 88 TRP A O 1
ATOM 717 N N . ASP A 1 89 ? 7.751 -7.085 10.295 1.00 85.69 89 ASP A N 1
ATOM 718 C CA . ASP A 1 89 ? 7.291 -6.182 11.355 1.00 85.69 89 ASP A CA 1
ATOM 719 C C . ASP A 1 89 ? 6.681 -6.974 12.515 1.00 85.69 89 ASP A C 1
ATOM 721 O O . ASP A 1 89 ? 6.947 -6.706 13.688 1.00 85.69 89 ASP A O 1
ATOM 725 N N . ARG A 1 90 ? 5.908 -8.023 12.207 1.00 83.19 90 ARG A N 1
ATOM 726 C CA . ARG A 1 90 ? 5.356 -8.911 13.232 1.00 83.19 90 ARG A CA 1
ATOM 727 C C . ARG A 1 90 ? 6.445 -9.685 13.966 1.00 83.19 90 ARG A C 1
ATOM 729 O O . ARG A 1 90 ? 6.386 -9.759 15.186 1.00 83.19 90 ARG A O 1
ATOM 736 N N . ALA A 1 91 ? 7.415 -10.255 13.253 1.00 80.50 91 ALA A N 1
ATOM 737 C CA . ALA A 1 91 ? 8.488 -11.053 13.848 1.00 80.50 91 ALA A CA 1
ATOM 738 C C . ALA A 1 91 ? 9.454 -10.218 14.706 1.00 80.50 91 ALA A C 1
ATOM 740 O O . ALA A 1 91 ? 10.009 -10.713 15.687 1.00 80.50 91 ALA A O 1
ATOM 741 N N . THR A 1 92 ? 9.657 -8.951 14.343 1.00 77.75 92 THR A N 1
ATOM 742 C CA . THR A 1 92 ? 10.558 -8.025 15.046 1.00 77.75 92 THR A CA 1
ATOM 743 C C . THR A 1 92 ? 9.851 -7.184 16.110 1.00 77.75 92 THR A C 1
ATOM 745 O O . THR A 1 92 ? 10.514 -6.647 17.001 1.00 77.75 92 THR A O 1
ATOM 748 N N . SER A 1 93 ? 8.515 -7.120 16.082 1.00 72.25 93 SER A N 1
ATOM 749 C CA . SER A 1 93 ? 7.710 -6.504 17.135 1.00 72.25 93 SER A CA 1
ATOM 750 C C . SER A 1 93 ? 7.954 -7.174 18.488 1.00 72.25 93 SER A C 1
ATOM 752 O O . SER A 1 93 ? 8.149 -8.387 18.606 1.00 72.25 93 SER A O 1
ATOM 754 N N . ARG A 1 94 ? 7.881 -6.369 19.551 1.00 62.59 94 ARG A N 1
ATOM 755 C CA . ARG A 1 94 ? 8.026 -6.805 20.947 1.00 62.59 94 ARG A CA 1
ATOM 756 C C . ARG A 1 94 ? 7.034 -7.916 21.334 1.00 62.59 94 ARG A C 1
ATOM 758 O O . ARG A 1 94 ? 7.336 -8.678 22.246 1.00 62.59 94 ARG A O 1
ATOM 765 N N . GLU A 1 95 ? 5.904 -8.027 20.633 1.00 59.88 95 GLU A N 1
ATOM 766 C CA . GLU A 1 95 ? 4.890 -9.081 20.809 1.00 59.88 95 GLU A CA 1
ATOM 767 C C . GLU A 1 95 ? 5.158 -10.358 19.992 1.00 59.88 95 GLU A C 1
ATOM 769 O O . GLU A 1 95 ? 4.625 -11.413 20.325 1.00 59.88 95 GLU A O 1
ATOM 774 N N . GLY A 1 96 ? 5.970 -10.284 18.931 1.00 51.75 96 GLY A N 1
ATOM 775 C CA . GLY A 1 96 ? 6.310 -11.423 18.069 1.00 51.75 96 GLY A CA 1
ATOM 776 C C . GLY A 1 96 ? 7.702 -12.002 18.304 1.00 51.75 96 GLY A C 1
ATOM 777 O O . GLY A 1 96 ? 8.038 -13.030 17.715 1.00 51.75 96 GLY A O 1
ATOM 778 N N . ARG A 1 97 ? 8.496 -11.397 19.201 1.00 56.47 97 ARG A N 1
ATOM 779 C CA . ARG A 1 97 ? 9.696 -12.043 19.737 1.00 56.47 97 ARG A CA 1
ATOM 780 C C . ARG A 1 97 ? 9.270 -13.369 20.380 1.00 56.47 97 ARG A C 1
ATOM 782 O O . ARG A 1 97 ? 8.484 -13.327 21.331 1.00 56.47 97 ARG A O 1
ATOM 789 N N . PRO A 1 98 ? 9.785 -14.531 19.934 1.00 58.41 98 PRO A N 1
ATOM 790 C CA . PRO A 1 98 ? 9.630 -15.741 20.725 1.00 58.41 98 PRO A CA 1
ATOM 791 C C . PRO A 1 98 ? 10.156 -15.439 22.136 1.00 58.41 98 PRO A C 1
ATOM 793 O O . PRO A 1 98 ? 11.172 -14.738 22.260 1.00 58.41 98 PRO A O 1
ATOM 796 N N . PRO A 1 99 ? 9.468 -15.886 23.205 1.00 57.00 99 PRO A N 1
ATOM 797 C CA . PRO A 1 99 ? 9.994 -15.714 24.547 1.00 57.00 99 PRO A CA 1
ATOM 798 C C . PRO A 1 99 ? 11.418 -16.266 24.552 1.00 57.00 99 PRO A C 1
ATOM 800 O O . PRO A 1 99 ? 11.647 -17.387 24.095 1.00 57.00 99 PRO A O 1
ATOM 803 N N . ILE A 1 100 ? 12.378 -15.471 25.035 1.00 56.28 100 ILE A N 1
ATOM 804 C CA . ILE A 1 100 ? 13.740 -15.936 25.319 1.00 56.28 100 ILE A CA 1
ATOM 805 C C . ILE A 1 100 ? 13.620 -16.864 26.534 1.00 56.28 100 ILE A C 1
ATOM 807 O O . ILE A 1 100 ? 13.933 -16.505 27.663 1.00 56.28 100 ILE A O 1
ATOM 811 N N . ALA A 1 101 ? 13.049 -18.042 26.315 1.00 50.47 101 ALA A N 1
ATOM 812 C CA . ALA A 1 101 ? 12.973 -19.126 27.264 1.00 50.47 101 ALA A CA 1
ATOM 813 C C . ALA A 1 101 ? 14.066 -20.118 26.868 1.00 50.47 101 ALA A C 1
ATOM 815 O O . ALA A 1 101 ? 13.860 -20.979 26.020 1.00 50.47 101 ALA A O 1
ATOM 816 N N . GLY A 1 102 ? 15.240 -19.960 27.484 1.00 45.94 102 GLY A N 1
ATOM 817 C CA . GLY A 1 102 ? 16.245 -21.019 27.543 1.00 45.94 102 GLY A CA 1
ATOM 818 C C . GLY A 1 102 ? 17.422 -20.913 26.576 1.00 45.94 102 GLY A C 1
ATOM 819 O O . GLY A 1 102 ? 17.756 -21.904 25.943 1.00 45.94 102 GLY A O 1
ATOM 820 N N . ALA A 1 103 ? 18.141 -19.788 26.551 1.00 49.12 103 ALA A N 1
ATOM 821 C CA . ALA A 1 103 ? 19.600 -19.900 26.472 1.00 49.12 103 ALA A CA 1
ATOM 822 C C . ALA A 1 103 ? 20.084 -20.218 27.895 1.00 49.12 103 ALA A C 1
ATOM 824 O O . ALA A 1 103 ? 20.479 -19.331 28.649 1.00 49.12 103 ALA A O 1
ATOM 825 N N . ARG A 1 104 ? 19.889 -21.473 28.315 1.00 46.75 104 ARG A N 1
ATOM 826 C CA . ARG A 1 104 ? 20.590 -22.002 29.480 1.00 46.75 104 ARG A CA 1
ATOM 827 C C . ARG A 1 104 ? 22.003 -22.260 28.982 1.00 46.75 104 ARG A C 1
ATOM 829 O O . ARG A 1 104 ? 22.148 -22.924 27.963 1.00 46.75 104 ARG A O 1
ATOM 836 N N . GLU A 1 105 ? 22.961 -21.622 29.639 1.00 49.44 105 GLU A N 1
ATOM 837 C CA . GLU A 1 105 ? 24.396 -21.794 29.426 1.00 49.44 105 GLU A CA 1
ATOM 838 C C . GLU A 1 105 ? 24.716 -23.267 29.149 1.00 49.44 105 GLU A C 1
ATOM 840 O O . GLU A 1 105 ? 24.381 -24.128 29.967 1.00 49.44 105 GLU A O 1
ATOM 845 N N . ASP A 1 106 ? 25.313 -23.518 27.989 1.00 43.66 106 ASP A N 1
ATOM 846 C CA . ASP A 1 106 ? 26.068 -24.729 27.677 1.00 43.66 106 ASP A CA 1
ATOM 847 C C . ASP A 1 106 ? 27.494 -24.273 27.343 1.00 43.66 106 ASP A C 1
ATOM 849 O O . ASP A 1 106 ? 27.620 -23.258 26.607 1.00 43.66 106 ASP A O 1
#